Protein AF-A0A6G5A1U2-F1 (afdb_monomer)

Solvent-accessible surface area (backbone atoms only — not comparable to full-atom values): 9332 Å² total; per-residue (Å²): 133,62,74,68,59,55,54,54,54,52,53,54,53,55,54,55,69,65,66,78,55,96,61,39,34,47,57,65,49,54,51,60,68,54,64,41,86,50,49,32,33,56,79,47,59,77,68,86,60,60,50,100,86,65,43,46,73,37,83,35,31,35,29,48,45,90,69,96,60,57,31,33,41,35,36,34,31,42,88,60,31,42,36,41,33,42,29,45,46,49,78,43,76,50,94,48,76,79,37,44,20,35,38,39,37,35,55,42,58,29,41,38,33,41,58,59,91,92,48,75,54,69,50,79,42,76,52,87,59,72,66,43,63,32,34,40,64,40,68,42,82,88,79,42,31,34,35,38,33,37,70,84,94,55,86,40,45,36,34,36,32,58,62,76,82,85,125

pLDDT: mean 84.09, std 14.46, range [38.62, 97.75]

Secondary structure (DSSP, 8-state):
--HHHHHHHHHHHHHHHHHS---SPPHHHHHHHHT-SS-EEEEEESS----TTSPPPEEEEEEEEPSSS-EEEEEEEETTEEEEEEEEEEEE--SSTTPPPEEEEEEEEEEEEEEETTEEEEEEE---PPPEEEEEEEEETTTTEEEEEEESSSEEEEEEEE-----

Mean predicted aligned error: 9.03 Å

Organism: Rhipicephalus microplus (NCBI:txid6941)

Nearest PDB structures (foldseek):
  8bgm-assembly1_A  TM=5.410E-01  e=9.153E-01  Paraclostridium bifermentans
  8fbd-assembly1_C  TM=5.308E-01  e=1.120E+00  Clostridium botulinum E1 str. 'BoNT E Beluga'
  8fbe-assembly2_B  TM=5.228E-01  e=1.594E+00  Clostridium botulinum E1 str. 'BoNT E Beluga'
  8bgm-assembly2_C  TM=5.427E-01  e=2.158E+00  Paraclostridium bifermentans
  8fbf-assembly1_A  TM=4.285E-01  e=9.626E-01  Clostridium botulinum E1 str. 'BoNT E Beluga'

Radius of gyration: 20.63 Å; Cα contacts (8 Å, |Δi|>4): 321; chains: 1; bounding box: 78×42×38 Å

Sequence (167 aa):
MNMMVAILISIFGLVSASFDYDGRPTLEDVQKFYRSRENIYVLRRSFKLEDESGDSPKCIWNKRVDGDVFKLQEAYVVGLTVTYYTVTIDLKKEGGRDEAPTMTAAPSARWTARKIGNQQDGSMTTGRNGPRLYTFQYYDRLQQCAVVTFYDGVTRCQLHFWEKKIF

Structure (mmCIF, N/CA/C/O backbone):
data_AF-A0A6G5A1U2-F1
#
_entry.id   AF-A0A6G5A1U2-F1
#
loop_
_atom_site.group_PDB
_atom_site.id
_atom_site.type_symbol
_atom_site.label_atom_id
_atom_site.label_alt_id
_atom_site.label_comp_id
_atom_site.label_asym_id
_atom_site.label_entity_id
_atom_site.label_seq_id
_atom_site.pdbx_PDB_ins_code
_atom_site.Cartn_x
_atom_site.Cartn_y
_atom_site.Cartn_z
_atom_site.occupancy
_atom_site.B_iso_or_equiv
_atom_site.auth_seq_id
_atom_site.auth_comp_id
_atom_site.auth_asym_id
_atom_site.auth_atom_id
_atom_site.pdbx_PDB_model_num
ATOM 1 N N . MET A 1 1 ? -48.067 -26.493 8.845 1.00 52.41 1 MET A N 1
ATOM 2 C CA . MET A 1 1 ? -46.987 -25.573 9.260 1.00 52.41 1 MET A CA 1
ATOM 3 C C . MET A 1 1 ? -47.331 -24.204 8.693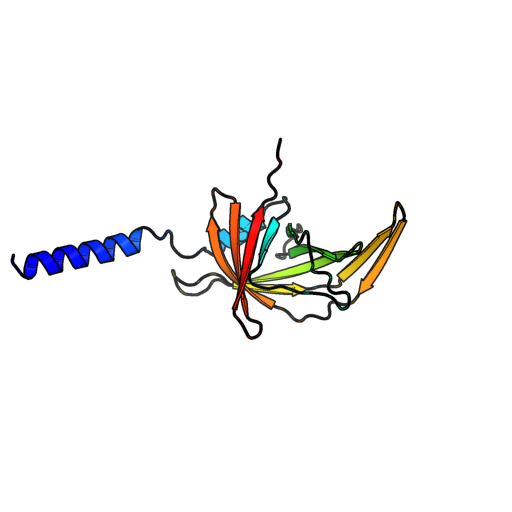 1.00 52.41 1 MET A C 1
ATOM 5 O O . MET A 1 1 ? -47.329 -24.047 7.481 1.00 52.41 1 MET A O 1
ATOM 9 N N . ASN A 1 2 ? -47.814 -23.294 9.544 1.00 50.59 2 ASN A N 1
ATOM 10 C CA . ASN A 1 2 ? -48.447 -22.041 9.119 1.00 50.59 2 ASN A CA 1
ATOM 11 C C . ASN A 1 2 ? -47.447 -21.122 8.404 1.00 50.59 2 ASN A C 1
ATOM 13 O O . ASN A 1 2 ? -46.373 -20.853 8.935 1.00 50.59 2 ASN A O 1
ATOM 17 N N . MET A 1 3 ? -47.843 -20.595 7.242 1.00 55.03 3 MET A N 1
ATOM 18 C CA . MET A 1 3 ? -47.091 -19.655 6.390 1.00 55.03 3 MET A CA 1
ATOM 19 C C . MET A 1 3 ? -46.515 -18.452 7.165 1.00 55.03 3 MET A C 1
ATOM 21 O O . MET A 1 3 ? -45.463 -17.923 6.822 1.00 55.03 3 MET A O 1
ATOM 25 N N . MET A 1 4 ? -47.157 -18.081 8.274 1.00 57.25 4 MET A N 1
ATOM 26 C CA . MET A 1 4 ? -46.737 -17.009 9.178 1.00 57.25 4 MET A CA 1
ATOM 27 C C . MET A 1 4 ? -45.450 -17.324 9.969 1.00 57.25 4 MET A C 1
ATOM 29 O O . MET A 1 4 ? -44.656 -16.428 10.237 1.00 57.25 4 MET A O 1
ATOM 33 N N . VAL A 1 5 ? -45.203 -18.599 10.293 1.00 60.88 5 VAL A N 1
ATOM 34 C CA . VAL A 1 5 ? -43.990 -19.045 11.006 1.00 60.88 5 VAL A CA 1
ATOM 35 C C . VAL A 1 5 ? -42.769 -18.990 10.085 1.00 60.88 5 VAL A C 1
ATOM 37 O O . VAL A 1 5 ? -41.688 -18.607 10.521 1.00 60.88 5 VAL A O 1
ATOM 40 N N . ALA A 1 6 ? -42.946 -19.298 8.796 1.00 61.19 6 ALA A N 1
ATOM 41 C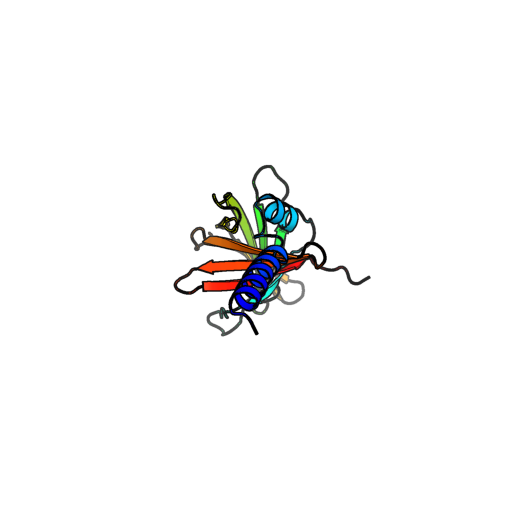 CA . ALA A 1 6 ? -41.872 -19.220 7.807 1.00 61.19 6 ALA A CA 1
ATOM 42 C C . ALA A 1 6 ? -41.403 -17.772 7.579 1.00 61.19 6 ALA A C 1
ATOM 44 O O . ALA A 1 6 ? -40.204 -17.518 7.568 1.00 61.19 6 ALA A O 1
ATOM 45 N N . ILE A 1 7 ? -42.338 -16.818 7.489 1.00 64.50 7 ILE A N 1
ATOM 46 C CA . ILE A 1 7 ? -42.023 -15.391 7.296 1.00 64.50 7 ILE A CA 1
ATOM 47 C C . ILE A 1 7 ? -41.220 -14.832 8.479 1.00 64.50 7 ILE A C 1
ATOM 49 O O . ILE A 1 7 ? -40.236 -14.126 8.271 1.00 64.50 7 ILE A O 1
ATOM 53 N N . LEU A 1 8 ? -41.586 -15.184 9.717 1.00 59.56 8 LEU A N 1
ATOM 54 C CA . LEU A 1 8 ? -40.849 -14.751 10.907 1.00 59.56 8 LEU A CA 1
ATOM 55 C C . LEU A 1 8 ? -39.412 -15.296 10.915 1.00 59.56 8 LEU A C 1
ATOM 57 O O . LEU A 1 8 ? -38.478 -14.526 11.125 1.00 59.56 8 LEU A O 1
ATOM 61 N N . ILE A 1 9 ? -39.212 -16.583 10.610 1.00 63.50 9 ILE A N 1
ATOM 62 C CA . ILE A 1 9 ? -37.872 -17.196 10.547 1.00 63.50 9 ILE A CA 1
ATOM 63 C C . ILE A 1 9 ? -37.007 -16.540 9.456 1.00 63.50 9 ILE A C 1
ATOM 65 O O . ILE A 1 9 ? -35.823 -16.288 9.679 1.00 63.50 9 ILE A O 1
ATOM 69 N N . SER A 1 10 ? -37.586 -16.199 8.300 1.00 60.16 10 SER A N 1
ATOM 70 C CA . SER A 1 10 ? -36.867 -15.516 7.216 1.00 60.16 10 SER A CA 1
ATOM 71 C C . SER A 1 10 ? -36.429 -14.094 7.583 1.00 60.16 10 SER A C 1
ATOM 73 O O . SER A 1 10 ? -35.322 -13.691 7.226 1.00 60.16 10 SER A O 1
ATOM 75 N N . ILE A 1 11 ? -37.254 -13.339 8.316 1.00 61.38 11 ILE A N 1
ATOM 76 C CA . ILE A 1 11 ? -36.916 -11.973 8.746 1.00 61.38 11 ILE A CA 1
ATOM 77 C C . ILE A 1 11 ? -35.786 -12.000 9.784 1.00 61.38 11 ILE A C 1
ATOM 79 O O . ILE A 1 11 ? -34.832 -11.238 9.652 1.00 61.38 11 ILE A O 1
ATOM 83 N N . PHE A 1 12 ? -35.823 -12.909 10.766 1.00 58.62 12 PHE A N 1
ATOM 84 C CA . PHE A 1 12 ? -34.738 -13.021 11.749 1.00 58.62 12 PHE A CA 1
ATOM 85 C C . PHE A 1 12 ? -33.415 -13.493 11.124 1.00 58.62 12 PHE A C 1
ATOM 87 O O . PHE A 1 12 ? -32.364 -12.984 11.506 1.00 58.62 12 PHE A O 1
ATOM 94 N N . GLY A 1 13 ? -33.459 -14.382 10.121 1.00 57.91 13 GLY A N 1
ATOM 95 C CA . GLY A 1 13 ? -32.262 -14.836 9.401 1.00 57.91 13 GLY A CA 1
ATOM 96 C C . GLY A 1 13 ? -31.573 -13.742 8.571 1.00 57.91 13 GLY A C 1
ATOM 97 O O . GLY A 1 13 ? -30.344 -13.661 8.549 1.00 57.91 13 GLY A O 1
ATOM 98 N N . LEU A 1 14 ? -32.346 -12.860 7.924 1.00 55.06 14 LEU A N 1
ATOM 99 C CA . LEU A 1 14 ? -31.809 -11.713 7.174 1.00 55.06 14 LEU A CA 1
ATOM 100 C C . LEU A 1 14 ? -31.193 -10.661 8.101 1.00 55.06 14 LEU A C 1
ATOM 102 O O . LEU A 1 14 ? -30.139 -10.102 7.806 1.00 55.06 14 LEU A O 1
ATOM 106 N N . VAL A 1 15 ? -31.831 -10.432 9.246 1.00 56.88 15 VAL A N 1
ATOM 107 C CA . VAL A 1 15 ? -31.360 -9.488 10.257 1.00 56.88 15 VAL A CA 1
ATOM 108 C C . VAL A 1 15 ? -30.050 -9.986 10.890 1.00 56.88 15 VAL A C 1
ATOM 110 O O . VAL A 1 15 ? -29.101 -9.212 10.976 1.00 56.88 15 VAL A O 1
ATOM 113 N N . SER A 1 16 ? -29.911 -11.281 11.208 1.00 54.97 16 SER A N 1
ATOM 114 C CA . SER A 1 16 ? -28.651 -11.836 11.738 1.00 54.97 16 SER A CA 1
ATOM 115 C C . SER A 1 16 ? -27.481 -11.788 10.749 1.00 54.97 16 SER A C 1
ATOM 117 O O . SER A 1 16 ? -26.356 -11.528 11.160 1.00 54.97 16 SER A O 1
ATOM 119 N N . ALA A 1 17 ? -27.727 -11.964 9.445 1.00 51.28 17 ALA A N 1
ATOM 120 C CA . ALA A 1 17 ? -26.671 -11.885 8.429 1.00 51.28 17 ALA A CA 1
ATOM 121 C C . ALA A 1 17 ? -26.157 -10.449 8.195 1.00 51.28 17 ALA A C 1
ATOM 123 O O . ALA A 1 17 ? -25.046 -10.266 7.706 1.00 51.28 17 ALA A O 1
ATOM 124 N N . SER A 1 18 ? -26.946 -9.432 8.561 1.00 53.06 18 SER A N 1
ATOM 125 C CA . SER A 1 18 ? -26.552 -8.020 8.467 1.00 53.06 18 SER A CA 1
ATOM 126 C C . SER A 1 18 ? -25.735 -7.510 9.663 1.00 53.06 18 SER A C 1
ATOM 128 O O . SER A 1 18 ? -25.158 -6.428 9.580 1.00 53.06 18 SER A O 1
ATOM 130 N N . PHE A 1 19 ? -25.666 -8.277 10.760 1.00 50.44 19 PHE A N 1
ATOM 131 C CA . PHE A 1 19 ? -25.022 -7.857 12.012 1.00 50.44 19 PHE A CA 1
ATOM 132 C C . PHE A 1 19 ? -23.660 -8.503 12.296 1.00 50.44 19 PHE A C 1
ATOM 134 O O . PHE A 1 19 ? -22.968 -8.029 13.189 1.00 50.44 19 PHE A O 1
ATOM 141 N N . ASP A 1 20 ? -23.250 -9.513 11.524 1.00 49.25 20 ASP A N 1
ATOM 142 C CA . ASP A 1 20 ? -21.920 -10.144 11.645 1.00 49.25 20 ASP A CA 1
ATOM 143 C C . ASP A 1 20 ? -20.850 -9.481 10.753 1.00 49.25 20 ASP A C 1
ATOM 145 O O . ASP A 1 20 ? -19.717 -9.950 10.638 1.00 49.25 20 ASP A O 1
ATOM 149 N N . TYR A 1 21 ? -21.206 -8.379 10.089 1.00 55.38 21 TYR A N 1
ATOM 150 C CA . TYR A 1 21 ? -20.274 -7.556 9.331 1.00 55.38 21 TYR A CA 1
ATOM 151 C C . TYR A 1 21 ? -19.947 -6.313 10.161 1.00 55.38 21 TYR A C 1
ATOM 153 O O . TYR A 1 21 ? -20.795 -5.435 10.310 1.00 55.38 21 TYR A O 1
ATOM 161 N N . ASP A 1 22 ? -18.708 -6.198 10.650 1.00 62.16 22 ASP A N 1
ATOM 162 C CA . ASP A 1 22 ? -18.197 -5.029 11.401 1.00 62.16 22 ASP A CA 1
ATOM 163 C C . ASP A 1 22 ? -18.234 -3.698 10.601 1.00 62.16 22 ASP A C 1
ATOM 165 O O . ASP A 1 22 ? -17.792 -2.650 11.076 1.00 62.16 22 ASP A O 1
ATOM 169 N N . GLY A 1 23 ? -18.805 -3.710 9.393 1.00 65.06 23 GLY A N 1
ATOM 170 C CA . GLY A 1 23 ? -18.860 -2.595 8.461 1.00 65.06 23 GLY A CA 1
ATOM 171 C C . GLY A 1 23 ? -17.653 -2.571 7.530 1.00 65.06 23 GLY A C 1
ATOM 172 O O . GLY A 1 23 ? -16.684 -3.320 7.681 1.00 65.06 23 GLY A O 1
ATOM 173 N N . ARG A 1 24 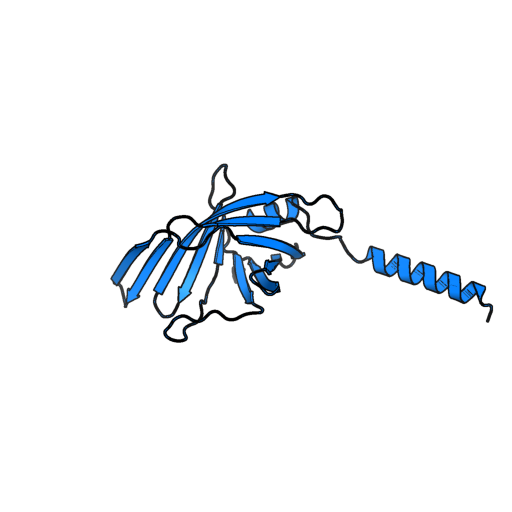? -17.708 -1.699 6.520 1.00 84.19 24 ARG A N 1
ATOM 174 C CA . ARG A 1 24 ? -16.517 -1.394 5.723 1.00 84.19 24 ARG A CA 1
ATOM 175 C C . ARG A 1 24 ? -15.475 -0.694 6.602 1.00 84.19 24 ARG A C 1
ATOM 177 O O . ARG A 1 24 ? -15.851 0.021 7.533 1.00 84.19 24 ARG A O 1
ATOM 184 N N . PRO A 1 25 ? -14.174 -0.843 6.296 1.00 89.75 25 PRO A N 1
ATOM 185 C CA . PRO A 1 25 ? -13.137 -0.068 6.966 1.00 89.75 25 PRO A CA 1
ATOM 186 C C . PRO A 1 25 ? -13.431 1.431 6.921 1.00 89.75 25 PRO A C 1
ATOM 188 O O . PRO A 1 25 ? -13.955 1.934 5.932 1.00 89.75 25 PRO A O 1
ATOM 191 N N . THR A 1 26 ? -13.049 2.160 7.962 1.00 91.62 26 THR A N 1
ATOM 192 C CA . THR A 1 26 ? -13.205 3.617 8.035 1.00 91.62 26 THR A CA 1
ATOM 193 C C . THR A 1 26 ? -11.940 4.356 7.590 1.00 91.62 26 THR A C 1
ATOM 195 O O . THR A 1 26 ? -10.864 3.775 7.443 1.00 91.62 26 THR A O 1
ATOM 198 N N . LEU A 1 27 ? -12.024 5.680 7.422 1.00 92.38 27 LEU A N 1
ATOM 199 C CA . LEU A 1 27 ? -10.829 6.505 7.195 1.00 92.38 27 LEU A CA 1
ATOM 200 C C . LEU A 1 27 ? -9.809 6.374 8.342 1.00 92.38 27 LEU A C 1
ATOM 202 O O . LEU A 1 27 ? -8.601 6.382 8.109 1.00 92.38 27 LEU A O 1
ATOM 206 N N . GLU A 1 28 ? -10.290 6.235 9.578 1.00 92.06 28 GLU A N 1
ATOM 207 C CA . GLU A 1 28 ? -9.437 6.021 10.747 1.00 92.06 28 GLU A CA 1
ATOM 208 C C . GLU A 1 28 ? -8.699 4.682 10.658 1.00 92.06 28 GLU A C 1
ATOM 210 O O . GLU A 1 28 ? -7.513 4.616 10.975 1.00 92.06 28 GLU A O 1
ATOM 215 N N . ASP A 1 29 ? -9.357 3.637 10.154 1.00 93.25 29 ASP A N 1
ATOM 216 C CA . ASP A 1 29 ? -8.739 2.331 9.930 1.00 93.25 29 ASP A CA 1
ATOM 217 C C . ASP A 1 29 ? -7.590 2.399 8.928 1.00 93.25 29 ASP A C 1
ATOM 219 O O . ASP A 1 29 ? -6.516 1.862 9.201 1.00 93.25 29 ASP A O 1
ATOM 223 N N . VAL A 1 30 ? -7.776 3.116 7.814 1.00 94.75 30 VAL A N 1
ATOM 224 C CA . VAL A 1 30 ? -6.707 3.366 6.832 1.00 94.75 30 VAL A CA 1
ATOM 225 C C . VAL A 1 30 ? -5.523 4.044 7.509 1.00 94.75 30 VAL A C 1
ATOM 227 O O . VAL A 1 30 ? -4.379 3.601 7.390 1.00 94.75 30 VAL A O 1
ATOM 230 N N . GLN A 1 31 ? -5.791 5.119 8.252 1.00 93.88 31 GLN A N 1
ATOM 231 C CA . GLN A 1 31 ? -4.741 5.851 8.945 1.00 93.88 31 GLN A CA 1
ATOM 232 C C . GLN A 1 31 ? -4.034 4.965 9.967 1.00 93.88 31 GLN A C 1
ATOM 234 O O . GLN A 1 31 ? -2.811 4.976 10.025 1.00 93.88 31 GLN A O 1
ATOM 239 N N . LYS A 1 32 ? -4.768 4.177 10.752 1.00 93.56 32 LYS A N 1
ATOM 240 C CA . LYS A 1 32 ? -4.202 3.260 11.742 1.00 93.56 32 LYS A CA 1
ATOM 241 C C . LYS A 1 32 ? -3.342 2.185 11.082 1.00 93.56 32 LYS A C 1
ATOM 243 O O . LYS A 1 32 ? -2.242 1.934 11.567 1.00 93.56 32 LYS A O 1
ATOM 248 N N . PHE A 1 33 ? -3.805 1.605 9.975 1.00 94.94 33 PHE A N 1
ATOM 249 C CA . PHE A 1 33 ? -3.077 0.577 9.234 1.00 94.94 33 PHE A CA 1
ATOM 250 C C . PHE A 1 33 ? -1.719 1.084 8.732 1.00 94.94 33 PHE A C 1
ATOM 252 O O . PHE A 1 33 ? -0.700 0.427 8.914 1.00 94.94 33 PHE A O 1
ATOM 259 N N . TYR A 1 34 ? -1.688 2.286 8.156 1.00 94.75 34 TYR A N 1
ATOM 260 C CA . TYR A 1 34 ? -0.490 2.876 7.548 1.00 94.75 34 TYR A CA 1
ATOM 261 C C . TYR A 1 34 ? 0.310 3.802 8.481 1.00 94.75 34 TYR A C 1
ATOM 263 O O . TYR A 1 34 ? 1.322 4.357 8.062 1.00 94.75 34 TYR A O 1
ATOM 271 N N . ARG A 1 35 ? -0.112 4.005 9.737 1.00 90.69 35 ARG A N 1
ATOM 272 C CA . ARG A 1 35 ? 0.663 4.746 10.757 1.00 90.69 35 ARG A CA 1
ATOM 273 C C . ARG A 1 35 ? 1.809 3.918 11.346 1.00 90.69 35 ARG A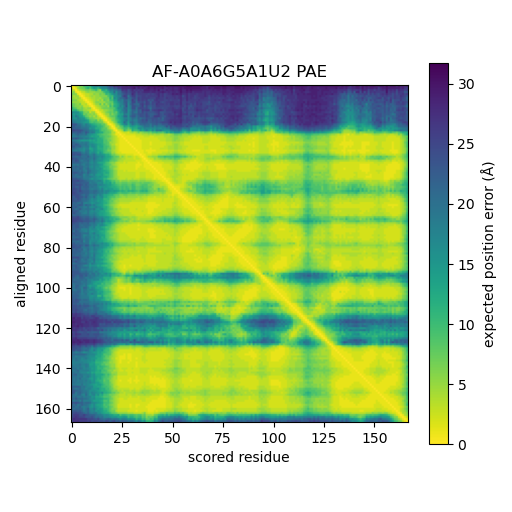 C 1
ATOM 275 O O . ARG A 1 35 ? 2.651 4.489 12.037 1.00 90.69 35 ARG A O 1
ATOM 282 N N . SER A 1 36 ? 1.841 2.604 11.108 1.00 85.25 36 SER A N 1
ATOM 283 C CA . SER A 1 36 ? 2.920 1.746 11.602 1.00 85.25 36 SER A CA 1
ATOM 284 C C . SER A 1 36 ? 4.287 2.200 11.071 1.00 85.25 36 SER A C 1
ATOM 286 O O . SER A 1 36 ? 4.423 2.643 9.929 1.00 85.25 36 SER A O 1
ATOM 288 N N . ARG A 1 37 ? 5.316 2.083 11.920 1.00 85.62 37 ARG A N 1
ATOM 289 C CA . ARG A 1 37 ? 6.728 2.285 11.539 1.00 85.62 37 ARG A CA 1
ATOM 290 C C . ARG A 1 37 ? 7.360 1.028 10.936 1.00 85.62 37 ARG A C 1
ATOM 292 O O . ARG A 1 37 ? 8.513 1.074 10.494 1.00 85.62 37 ARG A O 1
ATOM 299 N N . GLU A 1 38 ? 6.642 -0.086 10.973 1.00 91.31 38 GLU A N 1
ATOM 300 C CA . GLU A 1 38 ? 7.040 -1.349 10.365 1.00 91.31 38 GLU A CA 1
ATOM 301 C C . GLU A 1 38 ? 6.833 -1.294 8.852 1.00 91.31 38 GLU A C 1
ATOM 303 O O . GLU A 1 38 ? 6.072 -0.467 8.341 1.00 91.31 38 GLU A O 1
ATOM 308 N N . ASN A 1 39 ? 7.531 -2.165 8.126 1.00 95.44 39 ASN A N 1
ATOM 309 C CA . ASN A 1 39 ? 7.246 -2.327 6.712 1.00 95.44 39 ASN A CA 1
ATOM 310 C C . ASN A 1 39 ? 5.889 -3.016 6.555 1.00 95.44 39 ASN A C 1
ATOM 312 O O . ASN A 1 39 ? 5.542 -3.933 7.295 1.00 95.44 39 ASN A O 1
ATOM 316 N N . ILE A 1 40 ? 5.128 -2.595 5.558 1.00 97.19 40 ILE A N 1
ATOM 317 C CA . ILE A 1 40 ? 3.873 -3.216 5.163 1.00 97.19 40 ILE A CA 1
ATOM 318 C C . ILE A 1 40 ? 4.117 -3.854 3.806 1.00 97.19 40 ILE A C 1
ATOM 320 O O . ILE A 1 40 ? 4.308 -3.167 2.804 1.00 97.19 40 ILE A O 1
ATOM 324 N N . TYR A 1 41 ? 4.139 -5.177 3.771 1.00 97.00 41 TYR A N 1
ATOM 325 C CA . TYR A 1 41 ? 4.448 -5.948 2.579 1.00 97.00 41 TYR A CA 1
ATOM 326 C C . TYR A 1 41 ? 3.191 -6.279 1.783 1.00 97.00 41 TYR A C 1
ATOM 328 O O . TYR A 1 41 ? 2.118 -6.510 2.339 1.00 97.00 41 TYR A O 1
ATOM 336 N N . VAL A 1 42 ? 3.340 -6.385 0.464 1.00 96.81 42 VAL A N 1
ATOM 337 C CA . VAL A 1 42 ? 2.312 -6.951 -0.413 1.00 96.81 42 VAL A CA 1
ATOM 338 C C . VAL A 1 42 ? 2.540 -8.457 -0.531 1.00 96.81 42 VAL A C 1
ATOM 340 O O . VAL A 1 42 ? 3.458 -8.901 -1.221 1.00 96.81 42 VAL A O 1
ATOM 343 N N . LEU A 1 43 ? 1.692 -9.254 0.121 1.00 94.88 43 LEU A N 1
ATOM 344 C CA . LEU A 1 43 ? 1.798 -10.718 0.139 1.00 94.88 43 LEU A CA 1
ATOM 345 C C . LEU A 1 43 ? 1.288 -11.354 -1.150 1.00 94.88 43 LEU A C 1
ATOM 347 O O . LEU A 1 43 ? 1.883 -12.288 -1.683 1.00 94.88 43 LEU A O 1
ATOM 351 N N . ARG A 1 44 ? 0.127 -10.890 -1.617 1.00 95.31 44 ARG A N 1
ATOM 352 C CA . ARG A 1 44 ? -0.581 -11.457 -2.768 1.00 95.31 44 ARG A CA 1
ATOM 353 C C . ARG A 1 44 ? -1.151 -10.352 -3.635 1.00 95.31 44 ARG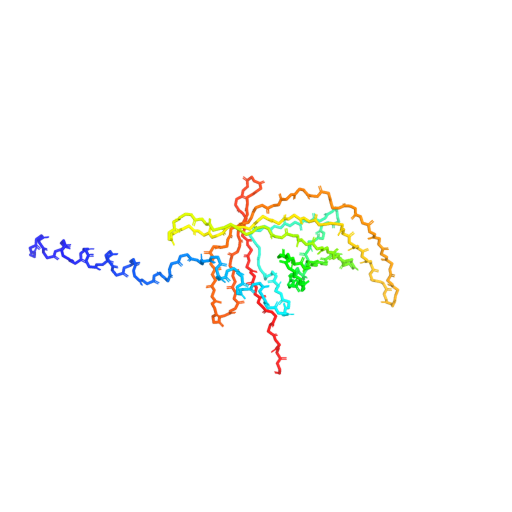 A C 1
ATOM 355 O O . ARG A 1 44 ? -1.511 -9.283 -3.147 1.00 95.31 44 ARG A O 1
ATOM 362 N N . ARG A 1 45 ? -1.251 -10.640 -4.929 1.00 96.19 45 ARG A N 1
ATOM 363 C CA . ARG A 1 45 ? -1.847 -9.769 -5.942 1.00 96.19 45 ARG A CA 1
ATOM 364 C C . ARG A 1 45 ? -2.720 -10.610 -6.861 1.00 96.19 45 ARG A C 1
ATOM 366 O O . ARG A 1 45 ? -2.373 -11.753 -7.141 1.00 96.19 45 ARG A O 1
ATOM 373 N N . SER A 1 46 ? -3.809 -10.037 -7.360 1.00 96.62 46 SER A N 1
ATOM 374 C CA . SER A 1 46 ? -4.678 -10.689 -8.355 1.00 96.62 46 SER A CA 1
ATOM 375 C C . SER A 1 46 ? -4.154 -10.580 -9.794 1.00 96.62 46 SER A C 1
ATOM 377 O O . SER A 1 46 ? -4.861 -10.913 -10.737 1.00 96.62 46 SER A O 1
ATOM 379 N N . PHE A 1 47 ? -2.943 -10.055 -9.978 1.00 93.56 47 PHE A N 1
ATOM 380 C CA . PHE A 1 47 ? -2.349 -9.750 -11.272 1.00 93.56 47 PHE A CA 1
ATOM 381 C C . PHE A 1 47 ? -0.835 -9.958 -11.216 1.00 93.56 47 PHE A C 1
ATOM 383 O O . PHE A 1 47 ? -0.228 -9.945 -10.138 1.00 93.56 47 PHE A O 1
ATOM 390 N N . LYS A 1 48 ? -0.227 -10.105 -12.391 1.00 89.06 48 LYS A N 1
ATOM 391 C CA . LYS A 1 48 ? 1.223 -10.117 -12.576 1.00 89.06 48 LYS A CA 1
ATOM 392 C C . LYS A 1 48 ? 1.639 -8.885 -13.370 1.00 89.06 48 LYS A C 1
ATOM 394 O O . LYS A 1 48 ? 0.900 -8.414 -14.229 1.00 89.06 48 LYS A O 1
ATOM 399 N N . LEU A 1 49 ? 2.799 -8.351 -13.025 1.00 84.88 49 LEU A N 1
ATOM 400 C CA . LEU A 1 49 ? 3.509 -7.359 -13.820 1.00 84.88 49 LEU A CA 1
ATOM 401 C C . LEU A 1 49 ? 4.866 -7.972 -14.087 1.00 84.88 49 LEU A C 1
ATOM 403 O O . LEU A 1 49 ? 5.494 -8.420 -13.133 1.00 84.88 49 LEU A O 1
ATOM 407 N N . GLU A 1 50 ? 5.280 -7.991 -15.337 1.00 86.19 50 GLU A N 1
ATOM 408 C CA . GLU A 1 50 ? 6.589 -8.471 -15.761 1.00 86.19 50 GLU A CA 1
ATOM 409 C C . GLU A 1 50 ? 7.291 -7.310 -16.461 1.00 86.19 50 GLU A C 1
ATOM 411 O O . GLU A 1 50 ? 6.636 -6.465 -17.082 1.00 86.19 50 GLU A O 1
ATOM 416 N N . ASP A 1 51 ? 8.602 -7.207 -16.276 1.00 80.88 51 ASP A N 1
ATOM 417 C CA . ASP A 1 51 ? 9.428 -6.318 -17.080 1.00 80.88 51 ASP A CA 1
ATOM 418 C C . ASP A 1 51 ? 9.734 -6.946 -18.452 1.00 80.88 51 ASP A C 1
ATOM 420 O O . ASP A 1 51 ? 9.268 -8.037 -18.781 1.00 80.88 51 ASP A O 1
ATOM 424 N N . GLU A 1 52 ? 10.527 -6.254 -19.270 1.00 81.44 52 GLU A N 1
ATOM 425 C CA . GLU A 1 52 ? 10.917 -6.733 -20.605 1.00 81.44 52 GLU A CA 1
ATOM 426 C C . GLU A 1 52 ? 11.697 -8.060 -20.571 1.00 81.44 52 GLU A C 1
ATOM 428 O O . GLU A 1 52 ? 11.732 -8.777 -21.568 1.00 81.44 52 GLU A O 1
ATOM 433 N N . SER A 1 53 ? 12.308 -8.400 -19.431 1.00 82.19 53 SER A N 1
ATOM 434 C CA . SER A 1 53 ? 13.051 -9.648 -19.221 1.00 82.19 53 SER A CA 1
ATOM 435 C C . SER A 1 53 ? 12.176 -10.777 -18.661 1.00 82.19 53 SER A C 1
ATOM 437 O O . SER A 1 53 ? 12.673 -11.881 -18.441 1.00 82.19 53 SER A O 1
ATOM 439 N N . GLY A 1 54 ? 10.881 -10.527 -18.431 1.00 86.44 54 GLY A N 1
ATOM 440 C CA . GLY A 1 54 ? 9.953 -11.475 -17.811 1.00 86.44 54 GLY A CA 1
ATOM 441 C C . GLY A 1 54 ? 10.026 -11.506 -16.279 1.00 86.44 54 GLY A C 1
ATOM 442 O O . GLY A 1 54 ? 9.349 -12.316 -15.642 1.00 86.44 54 GLY A O 1
ATOM 443 N N . ASP A 1 55 ? 10.821 -10.634 -15.653 1.00 88.94 55 ASP A N 1
ATOM 444 C CA . ASP A 1 55 ? 10.956 -10.585 -14.204 1.00 88.94 55 ASP A CA 1
ATOM 445 C C . ASP A 1 55 ? 9.800 -9.803 -13.575 1.00 88.94 55 ASP A C 1
ATOM 447 O O . ASP A 1 55 ? 9.496 -8.659 -13.915 1.00 88.94 55 ASP A O 1
ATOM 451 N N . SER A 1 56 ? 9.154 -10.420 -12.587 1.00 91.50 56 SER A N 1
ATOM 452 C CA . SER A 1 56 ? 8.088 -9.769 -11.825 1.00 91.50 56 SER A CA 1
ATOM 453 C C . SER A 1 56 ? 8.622 -9.020 -10.601 1.00 91.50 56 SER A C 1
ATOM 455 O O . SER A 1 56 ? 9.462 -9.571 -9.883 1.00 91.50 56 SER A O 1
ATOM 457 N N . PRO A 1 57 ? 8.060 -7.843 -10.249 1.00 92.25 57 PRO A N 1
ATOM 458 C CA . PRO A 1 57 ? 8.358 -7.179 -8.988 1.00 92.25 57 PRO A CA 1
ATOM 459 C C . PRO A 1 57 ? 8.055 -8.081 -7.789 1.00 92.25 57 PRO A C 1
ATOM 461 O O . PRO A 1 57 ? 6.943 -8.610 -7.665 1.00 92.25 57 PRO A O 1
ATOM 464 N N . LYS A 1 58 ? 9.036 -8.225 -6.902 1.00 93.19 58 LYS A N 1
ATOM 465 C CA . LYS A 1 58 ? 9.013 -9.001 -5.656 1.00 93.19 58 LYS A CA 1
ATOM 466 C C . LYS A 1 58 ? 9.347 -8.097 -4.472 1.00 93.19 58 LYS A C 1
ATOM 468 O O . LYS A 1 58 ? 9.793 -6.965 -4.656 1.00 93.19 58 LYS A O 1
ATOM 473 N N . CYS A 1 59 ? 9.119 -8.607 -3.260 1.00 93.88 59 CYS A N 1
ATOM 474 C CA . CYS A 1 59 ? 9.439 -7.914 -2.008 1.00 93.88 59 CYS A CA 1
ATOM 475 C C . CYS A 1 59 ? 8.891 -6.478 -1.977 1.00 93.88 59 CYS A C 1
ATOM 477 O O . CYS A 1 59 ? 9.591 -5.551 -1.583 1.00 93.88 59 CYS A O 1
ATOM 479 N N . ILE A 1 60 ? 7.658 -6.300 -2.460 1.00 95.69 60 ILE A N 1
ATOM 480 C CA . ILE A 1 60 ? 7.016 -4.990 -2.522 1.00 95.69 60 ILE A CA 1
ATOM 481 C C . ILE A 1 60 ? 6.601 -4.619 -1.106 1.00 95.69 60 ILE A C 1
ATOM 483 O O . ILE A 1 60 ? 5.868 -5.381 -0.469 1.00 95.69 60 ILE A O 1
ATOM 487 N N . TRP A 1 61 ? 7.034 -3.459 -0.634 1.00 96.25 61 TRP A N 1
ATOM 488 C CA . TRP A 1 61 ? 6.626 -2.940 0.661 1.00 96.25 61 TRP A CA 1
ATOM 489 C C . TRP A 1 61 ? 6.401 -1.440 0.621 1.00 96.25 61 TRP A C 1
ATOM 491 O O . TRP A 1 61 ? 6.893 -0.734 -0.259 1.00 96.25 61 TRP A O 1
ATOM 501 N N . ASN A 1 62 ? 5.638 -0.970 1.596 1.00 96.00 62 ASN A N 1
ATOM 502 C CA . ASN A 1 62 ? 5.453 0.434 1.889 1.00 96.00 62 ASN A CA 1
ATOM 503 C C . ASN A 1 62 ? 5.693 0.693 3.381 1.00 96.00 62 ASN A C 1
ATOM 505 O O . ASN A 1 62 ? 5.537 -0.199 4.210 1.00 96.00 62 ASN A O 1
ATOM 509 N N . LYS A 1 63 ? 6.124 1.903 3.720 1.00 95.50 63 LYS A N 1
ATOM 510 C CA . LYS A 1 63 ? 6.384 2.322 5.096 1.00 95.50 63 LYS A CA 1
ATOM 511 C C . LYS A 1 63 ? 6.032 3.785 5.266 1.00 95.50 63 LYS A C 1
ATOM 513 O O . LYS A 1 63 ? 6.274 4.589 4.365 1.00 95.50 63 LYS A O 1
ATOM 518 N N . ARG A 1 64 ? 5.500 4.149 6.431 1.00 94.31 64 ARG A N 1
ATOM 519 C CA . ARG A 1 64 ? 5.215 5.546 6.749 1.00 94.31 64 ARG A CA 1
ATOM 520 C C . ARG A 1 64 ? 6.484 6.396 6.725 1.00 94.31 64 ARG A C 1
ATOM 522 O O . ARG A 1 64 ? 7.482 6.043 7.349 1.00 94.31 64 ARG A O 1
ATOM 529 N N . VAL A 1 65 ? 6.407 7.544 6.055 1.00 93.00 65 VAL A N 1
ATOM 530 C CA . VAL A 1 65 ? 7.384 8.629 6.193 1.00 93.00 65 VAL A CA 1
ATOM 531 C C . VAL A 1 65 ? 6.823 9.649 7.179 1.00 93.00 65 VAL A C 1
ATOM 533 O O . VAL A 1 65 ? 5.655 10.040 7.082 1.00 93.00 65 VAL A O 1
ATOM 536 N N . ASP A 1 66 ? 7.644 10.050 8.146 1.00 89.25 66 ASP A N 1
ATOM 537 C CA . ASP A 1 66 ? 7.270 11.057 9.139 1.00 89.25 66 ASP A CA 1
ATOM 538 C C . ASP A 1 66 ? 7.060 12.436 8.482 1.00 89.25 66 ASP A C 1
ATOM 540 O O . ASP A 1 66 ? 7.702 12.779 7.485 1.00 89.25 66 ASP A O 1
ATOM 544 N N . GLY A 1 67 ? 6.142 13.225 9.045 1.00 87.19 67 GLY A N 1
ATOM 545 C CA . GLY A 1 67 ? 5.792 14.567 8.574 1.00 87.19 67 GLY A CA 1
ATOM 546 C C . GLY A 1 67 ? 4.284 14.813 8.490 1.00 87.19 67 GLY A C 1
ATOM 547 O O . GLY A 1 67 ? 3.475 13.900 8.680 1.00 87.19 67 GLY A O 1
ATOM 548 N N . ASP A 1 68 ? 3.925 16.060 8.176 1.00 85.06 68 ASP A N 1
ATOM 549 C CA . ASP A 1 68 ? 2.537 16.553 8.193 1.00 85.06 68 ASP A CA 1
ATOM 550 C C . ASP A 1 68 ? 1.684 15.993 7.051 1.00 85.06 68 ASP A C 1
ATOM 552 O O . ASP A 1 68 ? 0.473 15.817 7.172 1.00 85.06 68 ASP A O 1
ATOM 556 N N . VAL A 1 69 ? 2.326 15.676 5.927 1.00 90.19 69 VAL A N 1
ATOM 557 C CA . VAL A 1 69 ? 1.662 15.111 4.752 1.00 90.19 69 VAL A CA 1
ATOM 558 C C . VAL A 1 69 ? 1.658 13.592 4.849 1.00 90.19 69 VAL A C 1
ATOM 560 O O . VAL A 1 69 ? 2.661 12.974 5.209 1.00 90.19 69 VAL A O 1
ATOM 563 N N . PHE A 1 70 ? 0.542 12.966 4.473 1.00 93.19 70 PHE A N 1
ATOM 564 C CA . PHE A 1 70 ? 0.448 11.514 4.430 1.00 93.19 70 PHE A CA 1
ATOM 565 C C . PHE A 1 70 ? 1.332 10.946 3.314 1.00 93.19 70 PHE A C 1
ATOM 567 O O . PHE A 1 70 ? 0.945 10.916 2.150 1.00 93.19 70 PHE A O 1
ATOM 574 N N . LYS A 1 71 ? 2.543 10.509 3.665 1.00 94.75 71 LYS A N 1
ATOM 575 C CA . LYS A 1 71 ? 3.522 9.973 2.717 1.00 94.75 71 LYS A CA 1
ATOM 576 C C . LYS A 1 71 ? 3.919 8.554 3.076 1.00 94.75 71 LYS A C 1
ATOM 578 O O . LYS A 1 71 ? 4.131 8.243 4.249 1.00 94.75 71 LYS A O 1
ATOM 583 N N . LEU A 1 72 ? 4.065 7.720 2.055 1.00 95.00 72 LEU A N 1
ATOM 584 C CA . LEU A 1 72 ? 4.639 6.386 2.183 1.00 95.00 72 LEU A CA 1
ATOM 585 C C . LEU A 1 72 ? 5.906 6.307 1.335 1.00 95.00 72 LEU A C 1
ATOM 587 O O . LEU A 1 72 ? 5.940 6.799 0.210 1.00 95.00 72 LEU A O 1
ATOM 591 N N . GLN A 1 73 ? 6.948 5.691 1.872 1.00 94.69 73 GLN A N 1
ATOM 592 C CA . GLN A 1 73 ? 8.065 5.206 1.082 1.00 94.69 73 GLN A CA 1
ATOM 593 C C . GLN A 1 73 ? 7.675 3.827 0.569 1.00 94.69 73 GLN A C 1
ATOM 595 O O . GLN A 1 73 ? 7.315 2.966 1.365 1.00 94.69 73 GLN A O 1
ATOM 600 N N . GLU A 1 74 ? 7.743 3.624 -0.738 1.00 94.81 74 GLU A N 1
ATOM 601 C CA . GLU A 1 74 ? 7.510 2.339 -1.383 1.00 94.81 74 GLU A CA 1
ATOM 602 C C . GLU A 1 74 ? 8.813 1.805 -1.961 1.00 94.81 74 GLU A C 1
ATOM 604 O O . GLU A 1 74 ? 9.644 2.564 -2.476 1.00 94.81 74 GLU A O 1
ATOM 609 N N . ALA A 1 75 ? 8.970 0.488 -1.920 1.00 94.50 75 ALA A N 1
ATOM 610 C CA . ALA A 1 75 ? 10.051 -0.177 -2.616 1.00 94.50 75 ALA A CA 1
ATOM 611 C C . ALA A 1 75 ? 9.623 -1.523 -3.189 1.00 94.50 75 ALA A C 1
ATOM 613 O O . ALA A 1 75 ? 8.657 -2.143 -2.742 1.00 94.50 75 ALA A O 1
ATOM 614 N N . TYR A 1 76 ? 10.364 -1.974 -4.193 1.00 93.88 76 TYR A N 1
ATOM 615 C CA . TYR A 1 76 ? 10.225 -3.298 -4.784 1.00 93.88 76 TYR A CA 1
ATOM 616 C C . TYR A 1 76 ? 11.545 -3.748 -5.415 1.00 93.88 76 TYR A C 1
ATOM 618 O O . TYR A 1 76 ? 12.444 -2.941 -5.660 1.00 93.88 76 TYR A O 1
ATOM 626 N N . VAL A 1 77 ? 11.639 -5.043 -5.705 1.00 92.81 77 VAL A N 1
ATOM 627 C CA . VAL A 1 77 ? 12.806 -5.676 -6.329 1.00 92.81 77 VAL A CA 1
ATOM 628 C C . VAL A 1 77 ? 12.413 -6.299 -7.665 1.00 92.81 77 VAL A C 1
ATOM 630 O O . VAL A 1 77 ? 11.412 -7.007 -7.730 1.00 92.81 77 VAL A O 1
ATOM 633 N N . VAL A 1 78 ? 13.204 -6.073 -8.712 1.00 90.88 78 VAL A N 1
ATOM 634 C CA . VAL A 1 78 ? 13.111 -6.759 -10.014 1.00 90.88 78 VAL A CA 1
ATOM 635 C C . VAL A 1 78 ? 14.505 -7.2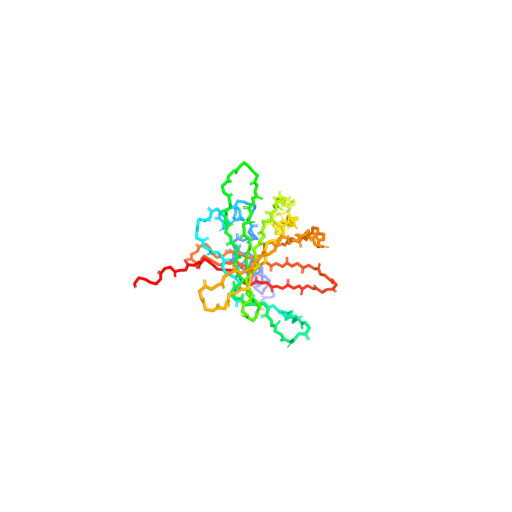75 -10.359 1.00 90.88 78 VAL A C 1
ATOM 637 O O . VAL A 1 78 ? 15.455 -6.492 -10.410 1.00 90.88 78 VAL A O 1
ATOM 640 N N . GLY A 1 79 ? 14.661 -8.590 -10.519 1.00 87.62 79 GLY A N 1
ATOM 641 C CA . GLY A 1 79 ? 15.980 -9.216 -10.645 1.00 87.62 79 GLY A CA 1
ATOM 642 C C . GLY A 1 79 ? 16.909 -8.848 -9.475 1.00 87.62 79 GLY A C 1
ATOM 643 O O . GLY A 1 79 ? 16.611 -9.135 -8.316 1.00 87.62 79 GLY A O 1
ATOM 644 N N . LEU A 1 80 ? 18.027 -8.180 -9.782 1.00 86.50 80 LEU A N 1
ATOM 645 C CA . LEU A 1 80 ? 19.019 -7.671 -8.810 1.00 86.50 80 LEU A CA 1
ATOM 646 C C . LEU A 1 80 ? 18.882 -6.166 -8.519 1.00 86.50 80 LEU A C 1
ATOM 648 O O . LEU A 1 80 ? 19.755 -5.551 -7.897 1.00 86.50 80 LEU A O 1
ATOM 652 N N . THR A 1 81 ? 17.815 -5.556 -9.021 1.00 88.81 81 THR A N 1
ATOM 653 C CA . THR A 1 81 ? 17.580 -4.121 -8.958 1.00 88.81 81 THR A CA 1
ATOM 654 C C . THR A 1 81 ? 16.532 -3.825 -7.899 1.00 88.81 81 THR A C 1
ATOM 656 O O . THR A 1 81 ? 15.442 -4.396 -7.912 1.00 88.81 81 THR A O 1
ATOM 659 N N . VAL A 1 82 ? 16.852 -2.907 -6.991 1.00 91.31 82 VAL A N 1
ATOM 660 C CA . VAL A 1 82 ? 15.925 -2.402 -5.981 1.00 91.31 82 VAL A CA 1
ATOM 661 C C . VAL A 1 82 ? 15.531 -0.982 -6.350 1.00 91.31 82 VAL A C 1
ATOM 663 O O . VAL A 1 82 ? 16.374 -0.135 -6.646 1.00 91.31 82 VAL A O 1
ATOM 666 N N . THR A 1 83 ? 14.236 -0.717 -6.316 1.00 91.38 83 THR A N 1
ATOM 667 C CA . THR A 1 83 ? 13.670 0.592 -6.614 1.00 91.38 83 THR A CA 1
ATOM 668 C C . THR A 1 83 ? 12.967 1.132 -5.382 1.00 91.38 83 THR A C 1
ATOM 670 O O . THR A 1 83 ? 12.218 0.402 -4.742 1.00 91.38 83 THR A O 1
ATOM 673 N N . TYR A 1 84 ? 13.168 2.418 -5.103 1.00 92.31 84 TYR A N 1
ATOM 674 C CA . TYR A 1 84 ? 12.556 3.168 -4.015 1.00 92.31 84 TYR A CA 1
ATOM 675 C C . TYR A 1 84 ? 11.914 4.438 -4.565 1.00 92.31 84 TYR A C 1
ATOM 677 O O . TYR A 1 84 ? 12.464 5.109 -5.441 1.00 92.31 84 TYR A O 1
ATOM 685 N N . TYR A 1 85 ? 10.755 4.803 -4.046 1.00 91.81 85 TYR A N 1
ATOM 686 C CA . TYR A 1 85 ? 10.133 6.091 -4.327 1.00 91.81 85 TYR A CA 1
ATOM 687 C C . TYR A 1 85 ? 9.195 6.469 -3.191 1.00 91.81 85 TYR A C 1
ATOM 689 O O . TYR A 1 85 ? 8.761 5.621 -2.417 1.00 91.81 85 TYR A O 1
ATOM 697 N N . THR A 1 86 ? 8.883 7.753 -3.091 1.00 92.88 86 THR A N 1
ATOM 698 C CA . THR A 1 86 ? 7.887 8.239 -2.142 1.00 92.88 86 THR A CA 1
ATOM 699 C C . THR A 1 86 ? 6.573 8.444 -2.877 1.00 92.88 86 THR A C 1
ATOM 701 O O . THR A 1 86 ? 6.544 8.890 -4.024 1.00 92.88 86 THR A O 1
ATOM 704 N N . VAL A 1 87 ? 5.468 8.130 -2.217 1.00 93.62 87 VAL A N 1
ATOM 705 C CA . VAL A 1 87 ? 4.121 8.461 -2.673 1.00 93.62 87 VAL A CA 1
ATOM 706 C C . VAL A 1 87 ? 3.487 9.415 -1.677 1.00 93.62 87 VAL A C 1
ATOM 708 O O . VAL A 1 87 ? 3.581 9.228 -0.463 1.00 93.62 87 VAL A O 1
ATOM 711 N N . THR A 1 88 ? 2.857 10.462 -2.195 1.00 95.12 88 THR A N 1
ATOM 712 C CA . THR A 1 88 ? 1.959 11.307 -1.409 1.00 95.12 88 THR A CA 1
ATOM 713 C C . THR A 1 88 ? 0.558 10.742 -1.542 1.00 95.12 88 THR A C 1
ATOM 715 O O . THR A 1 88 ? 0.106 10.499 -2.660 1.00 95.12 88 THR A O 1
ATOM 718 N N . ILE A 1 89 ? -0.102 10.504 -0.416 1.00 95.81 89 ILE A N 1
ATOM 719 C CA . ILE A 1 89 ? -1.446 9.947 -0.362 1.00 95.81 89 ILE A CA 1
ATOM 720 C C . ILE A 1 89 ? -2.417 11.053 0.026 1.00 95.81 89 ILE A C 1
ATOM 722 O O . ILE A 1 89 ? -2.279 11.663 1.086 1.00 95.81 89 ILE A O 1
ATOM 726 N N . ASP A 1 90 ? -3.419 11.268 -0.812 1.00 95.88 90 ASP A N 1
ATOM 727 C CA . ASP A 1 90 ? -4.612 12.014 -0.439 1.00 95.88 90 ASP A CA 1
ATOM 728 C C . ASP A 1 90 ? -5.703 11.033 0.001 1.00 95.88 90 ASP A C 1
ATOM 730 O O . ASP A 1 90 ? -6.000 10.060 -0.700 1.00 95.88 90 ASP A O 1
ATOM 734 N N . LEU A 1 91 ? -6.245 11.248 1.198 1.00 94.56 91 LEU A N 1
ATOM 735 C CA . LEU A 1 91 ? -7.191 10.348 1.850 1.00 94.56 91 LEU A CA 1
ATOM 736 C C . LEU A 1 91 ? -8.583 10.961 1.815 1.00 94.56 91 LEU A C 1
ATOM 738 O O . LEU A 1 91 ? -8.802 12.038 2.369 1.00 94.56 91 LEU A O 1
ATOM 742 N N . LYS A 1 92 ? -9.550 10.234 1.257 1.00 93.81 92 LYS A N 1
ATOM 743 C CA . LYS A 1 92 ? -10.932 10.698 1.179 1.00 93.81 92 LYS A CA 1
ATOM 744 C C . LYS A 1 92 ? -11.864 9.752 1.927 1.00 93.81 92 LYS A C 1
ATOM 746 O O . LYS A 1 92 ? -11.853 8.533 1.743 1.00 93.81 92 LYS A O 1
ATOM 751 N N . LYS A 1 93 ? -12.681 10.347 2.797 1.00 86.50 93 LYS A N 1
ATOM 752 C CA . LYS A 1 93 ? -13.830 9.680 3.409 1.00 86.50 93 LYS A CA 1
ATOM 753 C C . LYS A 1 93 ? -14.946 9.609 2.368 1.00 86.50 93 LYS A C 1
ATOM 755 O O . LYS A 1 93 ? -15.295 10.639 1.795 1.00 86.50 93 LYS A O 1
ATOM 760 N N . GLU A 1 94 ? -15.503 8.426 2.155 1.00 80.88 94 GLU A N 1
ATOM 761 C CA . GLU A 1 94 ? -16.709 8.275 1.339 1.00 80.88 94 GLU A CA 1
ATOM 762 C C . GLU A 1 94 ? -17.973 8.444 2.208 1.00 80.88 94 GLU A C 1
ATOM 764 O O . GLU A 1 94 ? -17.910 8.425 3.443 1.00 80.88 94 GLU A O 1
ATOM 769 N N . GLY A 1 95 ? -19.099 8.767 1.571 1.00 66.50 95 GLY A N 1
ATOM 770 C CA . GLY A 1 95 ? -20.278 9.339 2.226 1.00 66.50 95 GLY A CA 1
ATOM 771 C C . GLY A 1 95 ? -21.111 8.332 3.021 1.00 66.50 95 GLY A C 1
ATOM 772 O O . GLY A 1 95 ? -21.793 8.725 3.970 1.00 66.50 95 GLY A O 1
ATOM 773 N N . GLY A 1 96 ? -21.051 7.049 2.658 1.00 71.56 96 GLY A N 1
ATOM 774 C CA . GLY A 1 96 ? -21.850 5.976 3.254 1.00 71.56 96 GLY A CA 1
ATOM 775 C C . GLY A 1 96 ? -21.118 5.125 4.299 1.00 71.56 96 GLY A C 1
ATOM 776 O O . GLY A 1 96 ? -19.904 4.954 4.257 1.00 71.56 96 GLY A O 1
ATOM 777 N N . ARG A 1 97 ? -21.882 4.517 5.219 1.00 69.25 97 ARG A N 1
ATOM 778 C CA . ARG A 1 97 ? -21.382 3.517 6.192 1.00 69.25 97 ARG A CA 1
ATOM 779 C C . ARG A 1 97 ? -20.825 2.255 5.513 1.00 69.25 97 ARG A C 1
ATOM 781 O O . ARG A 1 97 ? -19.939 1.607 6.060 1.00 69.25 97 ARG A O 1
ATOM 788 N N . ASP A 1 98 ? -21.325 1.957 4.317 1.00 76.75 98 ASP A N 1
ATOM 789 C CA . ASP A 1 98 ? -20.955 0.784 3.519 1.00 76.75 98 ASP A CA 1
ATOM 790 C C . ASP A 1 98 ? -20.013 1.129 2.356 1.00 76.75 98 ASP A C 1
ATOM 792 O O . ASP A 1 98 ? -19.764 0.300 1.475 1.00 76.75 98 ASP A O 1
ATOM 796 N N . GLU A 1 99 ? -19.463 2.345 2.348 1.00 85.00 99 GLU A N 1
ATOM 797 C CA . GLU A 1 99 ? -18.498 2.795 1.351 1.00 85.00 99 GLU A CA 1
ATOM 798 C C . GLU A 1 99 ? -17.083 2.733 1.927 1.00 85.00 99 GLU A C 1
ATOM 800 O O . GLU A 1 99 ? -16.769 3.325 2.960 1.00 85.00 99 GLU A O 1
ATOM 805 N N . ALA A 1 100 ? -16.208 1.994 1.247 1.00 90.88 100 ALA A N 1
ATOM 806 C CA . ALA A 1 100 ? -14.811 1.895 1.634 1.00 90.88 100 ALA A CA 1
ATOM 807 C C . ALA A 1 100 ? -14.060 3.206 1.317 1.00 90.88 100 ALA A C 1
ATOM 809 O O . ALA A 1 100 ? -14.245 3.770 0.236 1.00 90.88 100 ALA A O 1
ATOM 810 N N . PRO A 1 101 ? -13.169 3.676 2.205 1.00 94.31 101 PRO A N 1
ATOM 811 C CA . PRO A 1 101 ? -12.404 4.895 2.004 1.00 94.31 101 PRO A CA 1
ATOM 812 C C . PRO A 1 101 ? -11.444 4.745 0.828 1.00 94.31 101 PRO A C 1
ATOM 814 O O . PRO A 1 101 ? -10.935 3.653 0.527 1.00 94.31 101 PRO A O 1
ATOM 817 N N . THR A 1 102 ? -11.174 5.873 0.183 1.00 95.88 102 THR A N 1
ATOM 818 C CA . THR A 1 102 ? -10.318 5.931 -0.995 1.00 95.88 102 THR A CA 1
ATOM 819 C C . THR A 1 102 ? -9.002 6.643 -0.702 1.00 95.88 102 THR A C 1
ATOM 821 O O . THR A 1 102 ? -8.887 7.479 0.198 1.00 95.88 102 THR A O 1
ATOM 824 N N . MET A 1 103 ? -7.971 6.248 -1.446 1.00 96.50 103 MET A N 1
ATOM 825 C CA . MET A 1 103 ? -6.605 6.745 -1.309 1.00 96.50 103 MET A CA 1
ATOM 826 C C . MET A 1 103 ? -6.064 7.081 -2.695 1.00 96.50 103 MET A C 1
ATOM 828 O O . MET A 1 103 ? -5.899 6.189 -3.526 1.00 96.50 103 MET A O 1
ATOM 832 N N . THR A 1 104 ? -5.760 8.346 -2.954 1.00 96.62 104 THR A N 1
ATOM 833 C CA . THR A 1 104 ? -5.106 8.757 -4.201 1.00 96.62 104 THR A CA 1
ATOM 834 C C . THR A 1 104 ? -3.607 8.853 -3.967 1.00 96.62 104 THR A C 1
ATOM 836 O O . THR A 1 104 ? -3.150 9.726 -3.239 1.00 96.62 104 THR A O 1
ATOM 839 N N . ALA A 1 105 ? -2.834 7.955 -4.575 1.00 94.81 105 ALA A N 1
ATOM 840 C CA . ALA A 1 105 ? -1.384 7.904 -4.438 1.00 94.81 105 ALA A CA 1
ATOM 841 C C . ALA A 1 105 ? -0.696 8.576 -5.630 1.00 94.81 105 ALA A C 1
ATOM 843 O O . ALA A 1 105 ? -0.778 8.083 -6.757 1.00 94.81 105 ALA A O 1
ATOM 844 N N . ALA A 1 106 ? 0.011 9.674 -5.379 1.00 93.81 106 ALA A N 1
ATOM 845 C CA . ALA A 1 106 ? 0.812 10.390 -6.365 1.00 93.81 106 ALA A CA 1
ATOM 846 C C . ALA A 1 106 ? 2.311 10.099 -6.144 1.00 93.81 106 ALA A C 1
ATOM 848 O O . ALA A 1 106 ? 2.851 10.481 -5.097 1.00 93.81 106 ALA A O 1
ATOM 849 N N . PRO A 1 107 ? 2.997 9.416 -7.080 1.00 90.44 107 PRO A N 1
ATOM 850 C CA . PRO A 1 107 ? 4.416 9.108 -6.934 1.00 90.44 107 PRO A CA 1
ATOM 851 C C . PRO A 1 107 ? 5.298 10.342 -7.156 1.00 90.44 107 PRO A C 1
ATOM 853 O O . PRO A 1 107 ? 5.025 11.183 -8.010 1.00 90.44 107 PRO A O 1
ATOM 856 N N . SER A 1 108 ? 6.393 10.425 -6.404 1.00 86.56 108 SER A N 1
ATOM 857 C CA . SER A 1 108 ? 7.465 11.401 -6.606 1.00 86.56 108 SER A CA 1
ATOM 858 C C . SER A 1 108 ? 8.551 10.869 -7.553 1.00 86.56 108 SER A C 1
ATOM 860 O O . SER A 1 108 ? 8.396 9.833 -8.202 1.00 86.56 108 SER A O 1
ATOM 862 N N . ALA A 1 109 ? 9.697 11.560 -7.594 1.00 82.50 109 ALA A N 1
ATOM 863 C CA . ALA A 1 109 ? 10.920 11.021 -8.179 1.00 82.50 109 ALA A CA 1
ATOM 864 C C . ALA A 1 109 ? 11.263 9.645 -7.579 1.00 82.50 109 ALA A C 1
ATOM 866 O O . ALA A 1 109 ? 11.006 9.380 -6.397 1.00 82.50 109 ALA A O 1
ATOM 867 N N . ARG A 1 110 ? 11.816 8.779 -8.426 1.00 84.75 110 ARG A N 1
ATOM 868 C CA . ARG A 1 110 ? 12.123 7.382 -8.142 1.00 84.75 110 ARG A CA 1
ATOM 869 C C . ARG A 1 110 ? 13.623 7.165 -8.213 1.00 84.75 110 ARG A C 1
ATOM 871 O O . ARG A 1 110 ? 14.241 7.476 -9.227 1.00 84.75 110 ARG A O 1
ATOM 878 N N . TRP A 1 111 ? 14.176 6.553 -7.178 1.00 85.94 111 TRP A N 1
ATOM 879 C CA . TRP A 1 111 ? 15.561 6.122 -7.148 1.00 85.94 111 TRP A CA 1
ATOM 880 C C . TRP A 1 111 ? 15.645 4.615 -7.379 1.00 85.94 111 TRP A C 1
ATOM 882 O O . TRP A 1 111 ? 14.933 3.836 -6.745 1.00 85.94 111 TRP A O 1
ATOM 892 N N . THR A 1 112 ? 16.512 4.194 -8.288 1.00 83.12 112 THR A N 1
ATOM 893 C CA . THR A 1 112 ? 16.717 2.783 -8.617 1.00 83.12 112 THR A CA 1
ATOM 894 C C . THR A 1 112 ? 18.191 2.465 -8.499 1.00 83.12 112 THR A C 1
ATOM 896 O O . THR A 1 112 ? 19.004 3.193 -9.060 1.00 83.12 112 THR A O 1
ATOM 899 N N . ALA A 1 113 ? 18.528 1.369 -7.824 1.00 86.62 113 ALA A N 1
ATOM 900 C CA . ALA A 1 113 ? 19.896 0.893 -7.726 1.00 86.62 113 ALA A CA 1
ATOM 901 C C . ALA A 1 113 ? 20.012 -0.597 -8.010 1.00 86.62 113 ALA A C 1
ATOM 903 O O . ALA A 1 113 ? 19.167 -1.400 -7.612 1.00 86.62 113 ALA A O 1
ATOM 904 N N . ARG A 1 114 ? 21.108 -0.970 -8.663 1.00 84.00 114 ARG A N 1
ATOM 905 C CA . ARG A 1 114 ? 21.476 -2.361 -8.906 1.00 84.00 114 ARG A CA 1
ATOM 906 C C . ARG A 1 114 ? 22.539 -2.768 -7.898 1.00 84.00 114 ARG A C 1
ATOM 908 O O . ARG A 1 114 ? 23.539 -2.067 -7.745 1.00 84.00 114 ARG A O 1
ATOM 915 N N . LYS A 1 115 ? 22.335 -3.896 -7.217 1.00 72.06 115 LYS A N 1
ATOM 916 C CA . LYS A 1 115 ? 23.334 -4.453 -6.299 1.00 72.06 115 LYS A CA 1
ATOM 917 C C . LYS A 1 115 ? 24.048 -5.623 -6.968 1.00 72.06 115 LYS A C 1
ATOM 919 O O . LYS A 1 115 ? 23.422 -6.635 -7.272 1.00 72.06 115 LYS A O 1
ATOM 924 N N . ILE A 1 116 ? 25.356 -5.492 -7.180 1.00 68.00 116 ILE A N 1
ATOM 925 C CA . ILE A 1 116 ? 26.225 -6.580 -7.649 1.00 68.00 116 ILE A CA 1
ATOM 926 C C . ILE A 1 116 ? 27.378 -6.696 -6.649 1.00 68.00 116 ILE A C 1
ATOM 928 O O . ILE A 1 116 ? 28.238 -5.822 -6.568 1.00 68.00 116 ILE A O 1
ATOM 932 N N . GLY A 1 117 ? 27.368 -7.751 -5.829 1.00 68.75 117 GLY A N 1
ATOM 933 C CA . GLY A 1 117 ? 28.313 -7.889 -4.717 1.00 68.75 117 GLY A CA 1
ATOM 934 C C . GLY A 1 117 ? 28.188 -6.736 -3.708 1.00 68.75 117 GLY A C 1
ATOM 935 O O . GLY A 1 117 ? 27.101 -6.489 -3.178 1.00 68.75 117 GLY A O 1
ATOM 936 N N . ASN A 1 118 ? 29.296 -6.030 -3.461 1.00 62.75 118 ASN A N 1
ATOM 937 C CA . ASN A 1 118 ? 29.365 -4.866 -2.564 1.00 62.75 118 ASN A CA 1
ATOM 938 C C . ASN A 1 118 ? 29.203 -3.517 -3.285 1.00 62.75 118 ASN A C 1
ATOM 940 O O . ASN A 1 118 ? 29.228 -2.477 -2.632 1.00 62.75 118 ASN A O 1
ATOM 944 N N . GLN A 1 119 ? 29.049 -3.514 -4.610 1.00 59.06 119 GLN A N 1
ATOM 945 C CA . GLN A 1 119 ? 28.915 -2.291 -5.390 1.00 59.06 119 GLN A CA 1
ATOM 946 C C . GLN A 1 119 ? 27.433 -1.972 -5.615 1.00 59.06 119 GLN A C 1
ATOM 948 O O . GLN A 1 119 ? 26.641 -2.842 -5.998 1.00 59.06 119 GLN A O 1
ATOM 953 N N . GLN A 1 120 ? 27.066 -0.719 -5.353 1.00 69.62 120 GLN A N 1
ATOM 954 C CA . GLN A 1 120 ? 25.725 -0.191 -5.556 1.00 69.62 120 GLN A CA 1
ATOM 955 C C . GLN A 1 120 ? 25.826 1.023 -6.473 1.00 69.62 120 GLN A C 1
ATOM 957 O O . GLN A 1 120 ? 26.411 2.034 -6.097 1.00 69.62 120 GLN A O 1
ATOM 962 N N . ASP A 1 121 ? 25.271 0.896 -7.674 1.00 78.12 121 ASP A N 1
ATOM 963 C CA . ASP A 1 121 ? 25.140 1.999 -8.623 1.00 78.12 121 ASP A CA 1
ATOM 964 C C . ASP A 1 121 ? 23.656 2.303 -8.810 1.00 78.12 121 ASP A C 1
ATOM 966 O O . ASP A 1 121 ? 22.835 1.380 -8.905 1.00 78.12 121 ASP A O 1
ATOM 970 N N . GLY A 1 122 ? 23.294 3.581 -8.793 1.00 80.69 122 GLY A N 1
ATOM 971 C CA . GLY A 1 122 ? 21.904 3.997 -8.781 1.00 80.69 122 GLY A CA 1
ATOM 972 C C . GLY A 1 122 ? 21.667 5.356 -9.410 1.00 80.69 122 GLY A C 1
ATOM 973 O O . GLY A 1 122 ? 22.528 6.230 -9.426 1.00 80.69 122 GLY A O 1
ATOM 974 N N . SER A 1 123 ? 20.457 5.537 -9.926 1.00 84.25 123 SER A N 1
ATOM 975 C CA . SER A 1 123 ? 20.049 6.748 -10.630 1.00 84.25 123 SER A CA 1
ATOM 976 C C . SER A 1 123 ? 18.671 7.211 -10.170 1.00 84.25 123 SER A C 1
ATOM 978 O O . SER A 1 123 ? 17.825 6.411 -9.758 1.00 84.25 123 SER A O 1
ATOM 980 N N . MET A 1 124 ? 18.455 8.525 -10.232 1.00 80.62 124 MET A N 1
ATOM 981 C CA . MET A 1 124 ? 17.147 9.131 -10.015 1.00 80.62 124 MET A CA 1
ATOM 982 C C . MET A 1 124 ? 16.450 9.294 -11.365 1.00 80.62 124 MET A C 1
ATOM 984 O O . MET A 1 124 ? 17.017 9.837 -12.309 1.00 80.62 124 MET A O 1
ATOM 988 N N . THR A 1 125 ? 15.200 8.861 -11.446 1.00 76.56 125 THR A N 1
ATOM 989 C CA . THR A 1 125 ? 14.329 9.049 -12.607 1.00 76.56 125 THR A CA 1
ATOM 990 C C . THR A 1 125 ? 13.072 9.793 -12.178 1.00 76.56 125 THR A C 1
ATOM 992 O O . THR A 1 125 ? 12.600 9.660 -11.044 1.00 76.56 125 THR A O 1
ATOM 995 N N . THR A 1 126 ? 12.512 10.605 -13.070 1.00 68.75 126 THR A N 1
ATOM 996 C CA . THR A 1 126 ? 11.207 11.224 -12.833 1.00 68.75 126 THR A CA 1
ATOM 997 C C . THR A 1 126 ? 10.118 10.153 -12.902 1.00 68.75 126 THR A C 1
ATOM 999 O O . THR A 1 126 ? 10.110 9.302 -13.794 1.00 68.75 126 THR A O 1
ATOM 1002 N N . GLY A 1 127 ? 9.209 10.158 -11.922 1.00 62.00 127 GLY A N 1
ATOM 1003 C CA . GLY A 1 127 ? 8.088 9.224 -11.881 1.00 62.00 127 GLY A CA 1
ATOM 1004 C C . GLY A 1 127 ? 7.214 9.396 -13.123 1.00 62.00 127 GLY A C 1
ATOM 1005 O O . GLY A 1 127 ? 6.603 10.441 -13.307 1.00 62.00 127 GLY A O 1
ATOM 1006 N N . ARG A 1 128 ? 7.172 8.380 -13.993 1.00 57.22 128 ARG A N 1
ATOM 1007 C CA . ARG A 1 128 ? 6.386 8.410 -15.243 1.00 57.22 128 ARG A CA 1
ATOM 1008 C C . ARG A 1 128 ? 4.886 8.175 -15.045 1.00 57.22 128 ARG A C 1
ATOM 1010 O O . ARG A 1 128 ? 4.117 8.384 -15.975 1.00 57.22 128 ARG A O 1
ATOM 1017 N N . ASN A 1 129 ? 4.470 7.719 -13.867 1.00 71.94 129 ASN A N 1
ATOM 1018 C CA . ASN A 1 129 ? 3.092 7.302 -13.634 1.00 71.94 129 ASN A CA 1
ATOM 1019 C C . ASN A 1 129 ? 2.292 8.433 -12.989 1.00 71.94 129 ASN A C 1
ATOM 1021 O O . ASN A 1 129 ? 2.729 9.007 -11.993 1.00 71.94 129 ASN A O 1
ATOM 1025 N N . GLY A 1 130 ? 1.112 8.717 -13.542 1.00 83.69 130 GLY A N 1
ATOM 1026 C CA . GLY A 1 130 ? 0.137 9.601 -12.911 1.00 83.69 130 GLY A CA 1
ATOM 1027 C C . GLY A 1 130 ? -0.364 9.055 -11.565 1.00 83.69 130 GLY A C 1
ATOM 1028 O O . GLY A 1 130 ? -0.057 7.913 -11.198 1.00 83.69 130 GLY A O 1
ATOM 1029 N N . PRO A 1 131 ? -1.139 9.860 -10.821 1.00 91.62 131 PRO A N 1
ATOM 1030 C CA . PRO A 1 131 ? -1.729 9.422 -9.566 1.00 91.62 131 PRO A CA 1
ATOM 1031 C C . PRO A 1 131 ? -2.633 8.203 -9.781 1.00 91.62 131 PRO A C 1
ATOM 1033 O O . PRO A 1 131 ? -3.295 8.074 -10.812 1.00 91.62 131 PRO A O 1
ATOM 1036 N N . ARG A 1 132 ? -2.674 7.306 -8.794 1.00 93.31 132 ARG A N 1
ATOM 1037 C CA . ARG A 1 132 ? -3.533 6.118 -8.808 1.00 93.31 132 ARG A CA 1
ATOM 1038 C C . ARG A 1 132 ? -4.517 6.156 -7.650 1.00 93.31 132 ARG A C 1
ATOM 1040 O O . ARG A 1 132 ? -4.116 6.348 -6.507 1.00 93.31 132 ARG A O 1
ATOM 1047 N N . LEU A 1 133 ? -5.786 5.916 -7.960 1.00 96.12 133 LEU A N 1
ATOM 1048 C CA . LEU A 1 133 ? -6.846 5.774 -6.971 1.00 96.12 133 LEU A CA 1
ATOM 1049 C C . LEU A 1 133 ? -6.918 4.328 -6.471 1.00 96.12 133 LEU A C 1
ATOM 1051 O O . LEU A 1 133 ? -7.026 3.389 -7.262 1.00 96.12 133 LEU A O 1
ATOM 1055 N N . TYR A 1 134 ? -6.895 4.172 -5.156 1.00 96.88 134 TYR A N 1
ATOM 1056 C CA . TYR A 1 134 ? -7.080 2.915 -4.451 1.00 96.88 134 TYR A CA 1
ATOM 1057 C C . TYR A 1 134 ? -8.314 2.975 -3.549 1.00 96.88 134 TYR A C 1
ATOM 1059 O O . TYR A 1 134 ? -8.724 4.045 -3.102 1.00 96.88 134 TYR A O 1
ATOM 1067 N N . THR A 1 135 ? -8.858 1.808 -3.222 1.00 96.25 135 THR A N 1
ATOM 1068 C CA . THR A 1 135 ? -9.955 1.629 -2.266 1.00 96.25 135 THR A CA 1
ATOM 1069 C C . THR A 1 135 ? -9.539 0.621 -1.202 1.00 96.25 135 THR A C 1
ATOM 1071 O O . THR A 1 135 ? -9.021 -0.450 -1.527 1.00 96.25 135 THR A O 1
ATOM 1074 N N . PHE A 1 136 ? -9.760 0.948 0.068 1.00 95.94 136 PHE A N 1
ATOM 1075 C CA . PHE A 1 136 ? -9.362 0.119 1.205 1.00 95.94 136 PHE A CA 1
ATOM 1076 C C . PHE A 1 136 ? -10.525 -0.785 1.639 1.00 95.94 136 PHE A C 1
ATOM 1078 O O . PHE A 1 136 ? -11.384 -0.405 2.429 1.00 95.94 136 PHE A O 1
ATOM 1085 N N . GLN A 1 137 ? -10.591 -1.975 1.045 1.00 94.25 137 GLN A N 1
ATOM 1086 C CA . GLN A 1 137 ? -11.784 -2.828 1.048 1.00 94.25 137 GLN A CA 1
ATOM 1087 C C . GLN A 1 137 ? -12.007 -3.592 2.353 1.00 94.25 137 GLN A C 1
ATOM 1089 O O . GLN A 1 137 ? -13.155 -3.882 2.691 1.00 94.25 137 GLN A O 1
ATOM 1094 N N . TYR A 1 138 ? -10.922 -3.966 3.034 1.00 93.19 138 TYR A N 1
ATOM 1095 C CA . TYR A 1 138 ? -10.947 -4.799 4.234 1.00 93.19 138 TYR A CA 1
ATOM 1096 C C . TYR A 1 138 ? -9.727 -4.522 5.112 1.00 93.19 138 TYR A C 1
ATOM 1098 O O . TYR A 1 138 ? -8.642 -4.274 4.584 1.00 93.19 138 TYR A O 1
ATOM 1106 N N . TYR A 1 139 ? -9.900 -4.627 6.429 1.00 92.94 139 TYR A N 1
ATOM 1107 C CA . TYR A 1 139 ? -8.824 -4.536 7.407 1.00 92.94 139 TYR A CA 1
ATOM 1108 C C . TYR A 1 139 ? -9.111 -5.423 8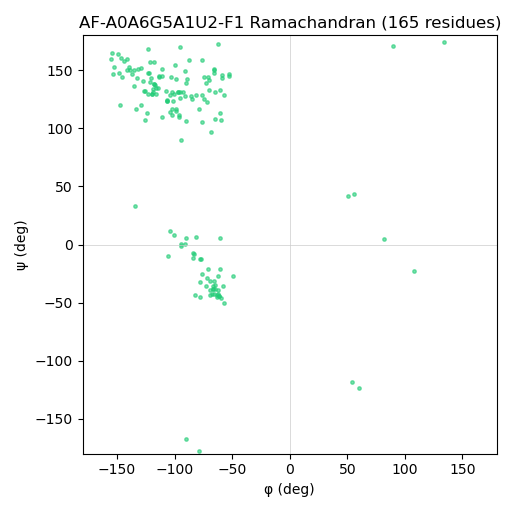.614 1.00 92.94 139 TYR A C 1
ATOM 1110 O O . TYR A 1 139 ? -10.094 -5.218 9.321 1.00 92.94 139 TYR A O 1
ATOM 1118 N N . ASP A 1 140 ? -8.214 -6.371 8.865 1.00 92.38 140 ASP A N 1
ATOM 1119 C CA . ASP A 1 140 ? -8.182 -7.141 10.100 1.00 92.38 140 ASP A CA 1
ATOM 1120 C C . ASP A 1 140 ? -7.180 -6.497 11.064 1.00 92.38 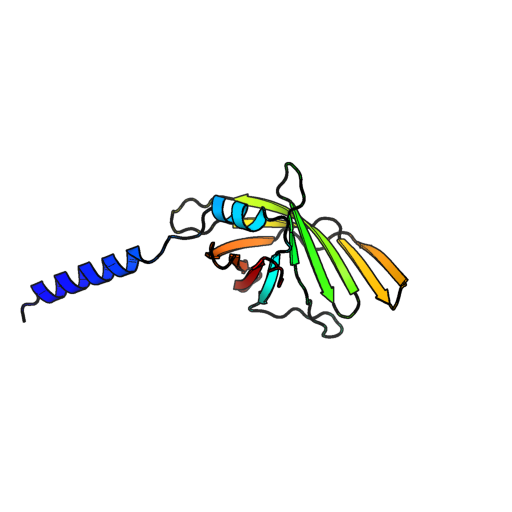140 ASP A C 1
ATOM 1122 O O . ASP A 1 140 ? -5.959 -6.543 10.869 1.00 92.38 140 ASP A O 1
ATOM 1126 N N . ARG A 1 141 ? -7.711 -5.891 12.128 1.00 89.88 141 ARG A N 1
ATOM 1127 C CA . ARG A 1 141 ? -6.921 -5.227 13.173 1.00 89.88 141 ARG A CA 1
ATOM 1128 C C . ARG A 1 141 ? -6.059 -6.205 13.977 1.00 89.88 141 ARG A C 1
ATOM 1130 O O . ARG A 1 141 ? -5.002 -5.800 14.454 1.00 89.88 141 ARG A O 1
ATOM 1137 N N . LEU A 1 142 ? -6.504 -7.450 14.155 1.00 89.06 142 LEU A N 1
ATOM 1138 C CA . LEU A 1 142 ? -5.810 -8.468 14.950 1.00 89.06 142 LEU A CA 1
ATOM 1139 C C . LEU A 1 142 ? -4.704 -9.135 14.135 1.00 89.06 142 LEU A C 1
ATOM 1141 O O . LEU A 1 142 ? -3.594 -9.323 14.627 1.00 89.06 142 LEU A O 1
ATOM 1145 N N . GLN A 1 143 ? -4.994 -9.463 12.877 1.00 90.56 143 GLN A N 1
ATOM 1146 C CA . GLN A 1 143 ? -4.024 -10.077 11.970 1.00 90.56 143 GLN A CA 1
ATOM 1147 C C . GLN A 1 143 ? -3.107 -9.060 11.287 1.00 90.56 143 GLN A C 1
ATOM 1149 O O . GLN A 1 143 ? -2.132 -9.469 10.653 1.00 90.56 143 GLN A O 1
ATOM 1154 N N . GLN A 1 144 ? -3.392 -7.762 11.444 1.00 93.62 144 GLN A N 1
ATOM 1155 C CA . GLN A 1 144 ? -2.618 -6.650 10.888 1.00 93.62 144 GLN A CA 1
ATOM 1156 C C . GLN A 1 144 ? -2.471 -6.762 9.365 1.00 93.62 144 GLN A C 1
ATOM 1158 O O . GLN A 1 144 ? -1.391 -6.572 8.796 1.00 93.62 144 GLN A O 1
ATOM 1163 N N . CYS A 1 145 ? -3.570 -7.101 8.691 1.00 94.75 145 CYS A N 1
ATOM 1164 C CA . CYS A 1 145 ? -3.611 -7.267 7.244 1.00 94.75 145 CYS A CA 1
ATOM 1165 C C . CYS A 1 145 ? -4.795 -6.526 6.626 1.00 94.75 145 CYS A C 1
ATOM 1167 O O . CYS A 1 145 ? -5.829 -6.326 7.260 1.00 94.75 145 CYS A O 1
ATOM 1169 N N . ALA A 1 146 ? -4.637 -6.099 5.378 1.00 96.12 146 ALA A N 1
ATOM 1170 C CA . ALA A 1 146 ? -5.640 -5.322 4.669 1.00 96.12 146 ALA A CA 1
ATOM 1171 C C . ALA A 1 146 ? -5.738 -5.724 3.199 1.00 96.12 146 ALA A C 1
ATOM 1173 O O . ALA A 1 146 ? -4.752 -6.129 2.580 1.00 96.12 146 ALA A O 1
ATOM 1174 N N . VAL A 1 147 ? -6.929 -5.575 2.621 1.00 96.81 147 VAL A N 1
ATOM 1175 C CA . VAL A 1 147 ? -7.148 -5.736 1.180 1.00 96.81 147 VAL A CA 1
ATOM 1176 C C . VAL A 1 147 ? -7.352 -4.368 0.557 1.00 96.81 147 VAL A C 1
ATOM 1178 O O . VAL A 1 147 ? -8.257 -3.625 0.934 1.00 96.81 147 VAL A O 1
ATOM 1181 N N . VAL A 1 148 ? -6.528 -4.063 -0.439 1.00 97.25 148 VAL A N 1
ATOM 1182 C CA . VAL A 1 148 ? -6.595 -2.819 -1.204 1.00 97.25 148 VAL A CA 1
ATOM 1183 C C . VAL A 1 148 ? -6.890 -3.146 -2.659 1.00 97.25 148 VAL A C 1
ATOM 1185 O O . VAL A 1 148 ? -6.321 -4.087 -3.220 1.00 97.25 148 VAL A O 1
ATOM 1188 N N . THR A 1 149 ? -7.767 -2.369 -3.284 1.00 97.25 149 THR A N 1
ATOM 1189 C CA . THR A 1 149 ? -8.105 -2.514 -4.703 1.00 97.25 149 THR A CA 1
ATOM 1190 C C . THR A 1 149 ? -7.818 -1.252 -5.487 1.00 97.25 149 THR A C 1
ATOM 1192 O O . THR A 1 149 ? -7.811 -0.165 -4.925 1.00 97.25 149 THR A O 1
ATOM 1195 N N . PHE A 1 150 ? -7.624 -1.387 -6.791 1.00 96.06 150 PHE A N 1
ATOM 1196 C CA . PHE A 1 150 ? -7.571 -0.273 -7.737 1.00 96.06 150 PHE A CA 1
ATOM 1197 C C . PHE A 1 150 ? -8.094 -0.727 -9.101 1.00 96.06 150 PHE A C 1
ATOM 1199 O O . PHE A 1 150 ? -8.203 -1.929 -9.355 1.00 96.06 150 PHE A O 1
ATOM 1206 N N . TYR A 1 151 ? -8.414 0.230 -9.969 1.00 93.88 151 TYR A N 1
ATOM 1207 C CA . TYR A 1 151 ? -8.918 -0.031 -11.314 1.00 93.88 151 TYR A CA 1
ATOM 1208 C C . TYR A 1 151 ? -7.985 0.570 -12.366 1.00 93.88 151 TYR A C 1
ATOM 1210 O O . TYR A 1 151 ? -7.629 1.744 -12.287 1.00 93.88 151 TYR A O 1
ATOM 1218 N N . ASP A 1 152 ? -7.596 -0.233 -13.353 1.00 90.06 152 ASP A N 1
ATOM 1219 C CA . ASP A 1 152 ? -6.785 0.186 -14.505 1.00 90.06 152 ASP A CA 1
ATOM 1220 C C . ASP A 1 152 ? -7.332 -0.361 -15.837 1.00 90.06 152 ASP A C 1
ATOM 1222 O O . ASP A 1 152 ? -6.585 -0.663 -16.763 1.00 90.06 152 ASP A O 1
ATOM 1226 N N . GLY A 1 153 ? -8.660 -0.498 -15.918 1.00 93.31 153 GLY A N 1
ATOM 1227 C CA . GLY A 1 153 ? -9.377 -1.220 -16.977 1.00 93.31 153 GLY A CA 1
ATOM 1228 C C . GLY A 1 153 ? -9.957 -2.547 -16.481 1.00 93.31 153 GLY A C 1
ATOM 1229 O O . GLY A 1 153 ? -10.943 -3.035 -17.021 1.00 93.31 153 GLY A O 1
ATOM 1230 N N . VAL A 1 154 ? -9.391 -3.090 -15.401 1.00 94.75 154 VAL A N 1
ATOM 1231 C CA . VAL A 1 154 ? -9.935 -4.208 -14.624 1.00 94.75 154 VAL A CA 1
ATOM 1232 C C . VAL A 1 154 ? -9.721 -3.955 -13.133 1.00 94.75 154 VAL A C 1
ATOM 1234 O O . VAL A 1 154 ? -8.775 -3.270 -12.740 1.00 94.75 154 VAL A O 1
ATOM 1237 N N . THR A 1 155 ? -10.583 -4.512 -12.284 1.00 96.25 155 THR A N 1
ATOM 1238 C CA . THR A 1 155 ? -10.392 -4.441 -10.830 1.00 96.25 155 THR A CA 1
ATOM 1239 C C . THR A 1 155 ? -9.240 -5.346 -10.412 1.00 96.25 155 THR A C 1
ATOM 1241 O O . THR A 1 155 ? -9.258 -6.556 -10.644 1.00 96.25 155 THR A O 1
ATOM 1244 N N . ARG A 1 156 ? -8.239 -4.757 -9.761 1.00 96.69 156 ARG A N 1
ATOM 1245 C CA . ARG A 1 156 ? -7.067 -5.447 -9.225 1.00 96.69 156 ARG A CA 1
ATOM 1246 C C . ARG A 1 156 ? -7.065 -5.380 -7.709 1.00 96.69 156 ARG A C 1
ATOM 1248 O O . ARG A 1 156 ? -7.454 -4.369 -7.133 1.00 96.69 156 ARG A O 1
ATOM 1255 N N . CYS A 1 157 ? -6.578 -6.442 -7.077 1.00 97.44 157 CYS A N 1
ATOM 1256 C CA . CYS A 1 157 ? -6.545 -6.596 -5.628 1.00 97.44 157 CYS A CA 1
ATOM 1257 C C . CYS A 1 157 ? -5.119 -6.846 -5.141 1.00 97.44 157 CYS A C 1
ATOM 1259 O O . CYS A 1 157 ? -4.317 -7.508 -5.810 1.00 97.44 157 CYS A O 1
ATOM 1261 N N . GLN A 1 158 ? -4.827 -6.357 -3.942 1.00 97.75 158 GLN A N 1
ATOM 1262 C CA . GLN A 1 158 ? -3.579 -6.577 -3.229 1.00 97.75 158 GLN A CA 1
ATOM 1263 C C . GLN A 1 158 ? -3.871 -6.910 -1.767 1.00 97.75 158 GLN A C 1
ATOM 1265 O O . GLN A 1 158 ? -4.681 -6.239 -1.131 1.00 97.75 158 GLN A O 1
ATOM 1270 N N . LEU A 1 159 ? -3.177 -7.915 -1.235 1.00 97.62 159 LEU A N 1
ATOM 1271 C CA . LEU A 1 159 ? -3.177 -8.249 0.186 1.00 97.62 159 LEU A CA 1
ATOM 1272 C C . LEU A 1 159 ? -1.929 -7.654 0.832 1.00 97.62 159 LEU A C 1
ATOM 1274 O O . LEU A 1 159 ? -0.812 -8.038 0.481 1.00 97.62 159 LEU A O 1
ATOM 1278 N N . HIS A 1 160 ? -2.138 -6.731 1.759 1.00 97.31 160 HIS A N 1
ATOM 1279 C CA . HIS A 1 160 ? -1.109 -6.037 2.524 1.00 97.31 160 HIS A CA 1
ATOM 1280 C C . HIS A 1 160 ? -1.037 -6.630 3.930 1.00 97.31 160 HIS A C 1
ATOM 1282 O O . HIS A 1 160 ? -2.067 -6.999 4.490 1.00 97.31 160 HIS A O 1
ATOM 1288 N N . PHE A 1 161 ? 0.154 -6.718 4.511 1.00 95.81 161 PHE A N 1
ATOM 1289 C CA . PHE A 1 161 ? 0.347 -7.184 5.885 1.00 95.81 161 PHE A CA 1
ATOM 1290 C C . PHE A 1 161 ? 1.551 -6.507 6.529 1.00 95.81 161 PHE A C 1
ATOM 1292 O O . PHE A 1 161 ? 2.525 -6.192 5.844 1.00 95.81 161 PHE A O 1
ATOM 1299 N N . TRP A 1 162 ? 1.486 -6.280 7.836 1.00 95.19 162 TRP A N 1
ATOM 1300 C CA . TRP A 1 162 ? 2.617 -5.736 8.583 1.00 95.19 162 TRP A CA 1
ATOM 1301 C C . TRP A 1 162 ? 3.739 -6.767 8.713 1.00 95.19 162 TRP A C 1
ATOM 1303 O O . TRP A 1 162 ? 3.500 -7.969 8.853 1.00 95.19 162 TRP A O 1
ATOM 1313 N N . GLU A 1 163 ? 4.976 -6.288 8.663 1.00 91.56 163 GLU A N 1
ATOM 1314 C CA . GLU A 1 163 ? 6.168 -7.075 8.937 1.00 91.56 163 GLU A CA 1
ATOM 1315 C C . GLU A 1 163 ? 6.105 -7.635 10.358 1.00 91.56 163 GLU A C 1
ATOM 1317 O O . GLU A 1 163 ? 6.301 -6.923 11.338 1.00 91.56 163 GLU A O 1
ATOM 1322 N N . LYS A 1 164 ? 5.864 -8.942 10.478 1.00 81.12 164 LYS A N 1
ATOM 1323 C CA . LYS A 1 164 ? 5.973 -9.622 11.765 1.00 81.12 164 LYS A CA 1
ATOM 1324 C C . LYS A 1 164 ? 7.446 -9.877 12.051 1.00 81.12 164 LYS A C 1
ATOM 1326 O O . LYS A 1 164 ? 8.090 -10.647 11.340 1.00 81.12 164 LYS A O 1
ATOM 1331 N N . LYS A 1 165 ? 7.969 -9.276 13.119 1.00 66.62 165 LYS A N 1
ATOM 1332 C CA . LYS A 1 165 ? 9.240 -9.720 13.696 1.00 66.62 165 LYS A CA 1
ATOM 1333 C C . LYS A 1 165 ? 9.033 -11.131 14.238 1.00 66.62 165 LYS A C 1
ATOM 1335 O O . LYS A 1 165 ? 8.327 -11.317 15.225 1.00 66.62 165 LYS A O 1
ATOM 1340 N N . ILE A 1 166 ? 9.599 -12.120 13.557 1.00 51.59 166 ILE A N 1
ATOM 1341 C CA . ILE A 1 166 ? 9.730 -13.466 14.109 1.00 51.59 166 ILE A CA 1
ATOM 1342 C C . ILE A 1 166 ? 10.884 -13.366 15.110 1.00 51.59 166 ILE A C 1
ATOM 1344 O O . ILE A 1 166 ? 12.026 -13.163 14.696 1.00 51.59 166 ILE A O 1
ATOM 1348 N N . PHE A 1 167 ? 10.552 -13.368 16.402 1.00 38.62 167 PHE A N 1
ATOM 1349 C CA . 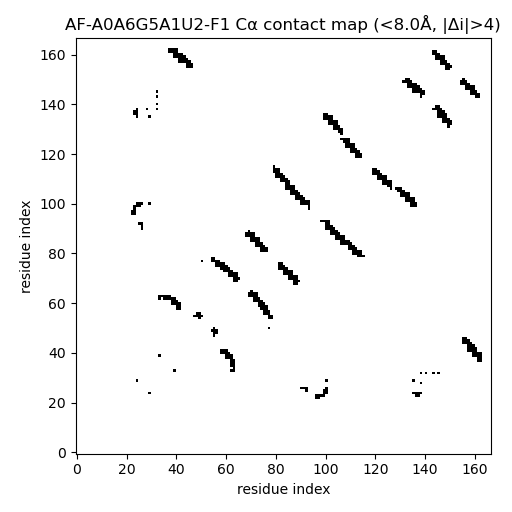PHE A 1 167 ? 11.519 -13.425 17.500 1.00 38.62 167 PHE A CA 1
ATOM 1350 C C . PHE A 1 167 ? 11.937 -14.869 17.765 1.00 38.62 167 PHE A C 1
ATOM 1352 O O . PHE A 1 167 ? 11.060 -15.757 17.640 1.00 38.62 167 PHE A O 1
#

Foldseek 3Di:
DDPVVVVVVVVVVVVVVVPVDPFWDFLVNVCVLQVDQFKKFFPDKPDFDADPVRWTWDRWTWHADDDDFGKIWIWTDTDQKIKIWMWTWDWDGDDDRRFFTKIWTAIAWMKMWGDDPPDIDIDIDGDPDGIFMKTFGDADPVQSKTWIWGDDPDIMITIIHGDDDPD